Protein AF-A0A959QED7-F1 (afdb_monomer_lite)

pLDDT: mean 85.02, std 14.58, range [54.19, 98.0]

Foldseek 3Di:
DPPVVVDPDPPDPDDDDADDKDKDKDKDKDDPDPFKIKMKMWMWIDGPNDIKIKIKIKMWGDPPPFKIKIWMFMDTPNDRQWIKIKMWGPPDQKIKIKMKTRVVCVVVVVPDDDIDIDIDMDGHD

Sequence (125 aa):
DTLEQIFHFDSTSVSYQTDLPAKIYLSGTFELTDSWRIGGLLFNEWYRGKRFPAAAVNVQTDLGSWLTVGANYAVYRNTYSNLGLTAILHLGPVQLYALTDNIVAAFHPNESRYFTFRTGLNLRF

Radius of gyration: 22.16 Å; chains: 1; bounding box: 37×50×61 Å

Secondary structure (DSSP, 8-state):
--STTTS-----------PPPEEEEEEEEEEEETTEEEEEEEEEEEETTEEEEEEEEEEEEEETTTEEEEEEEEEETTEEEEEEEEEEEEETTEEEEEEEE-HHHHH-TTS----EEEEEEEE--

Structure (mmCIF, N/CA/C/O backbone):
data_AF-A0A959QED7-F1
#
_entry.id   AF-A0A959QED7-F1
#
loop_
_atom_site.group_PDB
_atom_site.id
_atom_site.type_symbol
_atom_site.label_atom_id
_atom_site.label_alt_id
_atom_site.label_comp_id
_atom_site.label_asym_id
_atom_site.label_entity_id
_atom_site.label_seq_id
_atom_site.pdbx_PDB_ins_code
_atom_site.Cartn_x
_atom_site.Cartn_y
_atom_site.Cartn_z
_atom_site.occupancy
_atom_site.B_iso_or_equiv
_atom_site.auth_seq_id
_atom_site.auth_comp_id
_atom_site.auth_asym_id
_atom_site.auth_atom_id
_atom_site.pdbx_PDB_model_num
ATOM 1 N N . ASP A 1 1 ? -0.685 -39.359 -39.093 1.00 54.62 1 ASP A N 1
ATOM 2 C CA . ASP A 1 1 ? 0.675 -39.490 -39.656 1.00 54.62 1 ASP A CA 1
ATOM 3 C C . ASP A 1 1 ? 0.987 -38.663 -40.904 1.00 54.62 1 ASP A C 1
ATOM 5 O O . ASP A 1 1 ? 2.147 -38.592 -41.267 1.00 54.62 1 ASP A O 1
ATOM 9 N N . THR A 1 2 ? 0.039 -37.972 -41.552 1.00 59.28 2 THR A N 1
ATOM 10 C CA . THR A 1 2 ? 0.319 -37.249 -42.818 1.00 59.28 2 THR A CA 1
ATOM 11 C C . THR A 1 2 ? 0.574 -35.741 -42.685 1.00 59.28 2 THR A C 1
ATOM 13 O O . THR A 1 2 ? 1.001 -35.121 -43.650 1.00 59.28 2 THR A O 1
ATOM 16 N N . LEU A 1 3 ? 0.337 -35.133 -41.515 1.00 57.22 3 LEU A N 1
ATOM 17 C CA . LEU A 1 3 ? 0.526 -33.686 -41.296 1.00 57.22 3 LEU A CA 1
ATOM 18 C C . LEU A 1 3 ? 1.932 -33.312 -40.795 1.00 57.22 3 LEU A C 1
ATOM 20 O O . LEU A 1 3 ? 2.378 -32.192 -41.019 1.00 57.22 3 LEU A O 1
ATOM 24 N N . GLU A 1 4 ? 2.639 -34.241 -40.151 1.00 58.75 4 GLU A N 1
ATOM 25 C CA . GLU A 1 4 ? 3.969 -34.005 -39.570 1.00 58.75 4 GLU A CA 1
ATOM 26 C C . GLU A 1 4 ? 5.078 -33.972 -40.635 1.00 58.75 4 GLU A C 1
ATOM 28 O O . GLU A 1 4 ? 6.029 -33.216 -40.515 1.00 58.75 4 GLU A O 1
ATOM 33 N N . GLN A 1 5 ? 4.918 -34.709 -41.740 1.00 59.12 5 GLN A N 1
ATOM 34 C CA . GLN A 1 5 ? 5.888 -34.753 -42.845 1.00 59.12 5 GLN A CA 1
ATOM 35 C C . GLN A 1 5 ? 5.893 -33.509 -43.746 1.00 59.12 5 GLN A C 1
ATOM 37 O O . GLN A 1 5 ? 6.852 -33.303 -44.484 1.00 59.12 5 GLN A O 1
ATOM 42 N N . ILE A 1 6 ? 4.833 -32.694 -43.723 1.00 67.81 6 ILE A N 1
ATOM 43 C CA . ILE A 1 6 ? 4.719 -31.490 -44.567 1.00 67.81 6 ILE A CA 1
ATOM 44 C C . ILE A 1 6 ? 5.451 -30.305 -43.913 1.00 67.81 6 ILE A C 1
ATOM 46 O O . ILE A 1 6 ? 5.926 -29.401 -44.599 1.00 67.81 6 ILE A O 1
ATOM 50 N N . PHE A 1 7 ? 5.583 -30.323 -42.584 1.00 64.62 7 PHE A N 1
ATOM 51 C CA . PHE A 1 7 ? 6.281 -29.307 -41.808 1.00 64.62 7 PHE A CA 1
ATOM 52 C C . PHE A 1 7 ? 7.607 -29.875 -41.295 1.00 64.62 7 PHE A C 1
ATOM 54 O O . PHE A 1 7 ? 7.646 -30.637 -40.336 1.00 64.62 7 PHE A O 1
ATOM 61 N N . HIS A 1 8 ? 8.714 -29.483 -41.926 1.00 61.53 8 HIS A N 1
ATOM 62 C CA . HIS A 1 8 ? 10.065 -29.773 -41.445 1.00 61.53 8 HIS A CA 1
ATOM 63 C C . HIS A 1 8 ? 10.329 -28.967 -40.160 1.00 61.53 8 HIS A C 1
ATOM 65 O O . HIS A 1 8 ? 10.877 -27.867 -40.201 1.00 61.53 8 HIS A O 1
ATOM 71 N N . PHE A 1 9 ? 9.860 -29.467 -39.015 1.00 63.47 9 PHE A N 1
ATOM 72 C CA . PHE A 1 9 ? 10.085 -28.835 -37.719 1.00 63.47 9 PHE A CA 1
ATOM 73 C C . PHE A 1 9 ? 11.542 -29.033 -37.283 1.00 63.47 9 PHE A C 1
ATOM 75 O O . PHE A 1 9 ? 11.902 -30.068 -36.723 1.00 63.47 9 PHE A O 1
ATOM 82 N N . ASP A 1 10 ? 12.379 -28.020 -37.495 1.00 64.94 10 ASP A N 1
ATOM 83 C CA . ASP A 1 10 ? 13.710 -27.955 -36.892 1.00 64.94 10 ASP A CA 1
ATOM 84 C C . ASP A 1 10 ? 13.582 -27.648 -35.390 1.00 64.94 10 ASP A C 1
ATOM 86 O O . ASP A 1 10 ? 13.459 -26.499 -34.955 1.00 64.94 10 ASP A O 1
ATOM 90 N N . SER A 1 11 ? 13.595 -28.701 -34.569 1.00 60.69 11 SER A N 1
ATOM 91 C CA . SER A 1 11 ? 13.624 -28.585 -33.109 1.00 60.69 11 SER A CA 1
ATOM 92 C C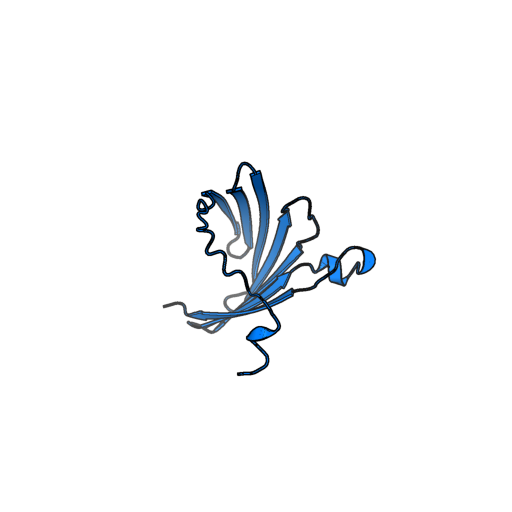 . SER A 1 11 ? 15.004 -28.109 -32.651 1.00 60.69 11 SER A C 1
ATOM 94 O O . SER A 1 11 ? 15.929 -28.895 -32.446 1.00 60.69 11 SER A O 1
ATOM 96 N N . THR A 1 12 ? 15.160 -26.795 -32.494 1.00 65.44 12 THR A N 1
ATOM 97 C CA . THR A 1 12 ? 16.376 -26.216 -31.914 1.00 65.44 12 THR A CA 1
ATOM 98 C C . THR A 1 12 ? 16.191 -26.072 -30.404 1.00 65.44 12 THR A C 1
ATOM 100 O O . THR A 1 12 ? 15.547 -25.137 -29.930 1.00 65.44 12 THR A O 1
ATOM 103 N N . SER A 1 13 ? 16.769 -26.988 -29.624 1.00 63.44 13 SER A N 1
ATOM 104 C CA . SER A 1 13 ? 16.801 -26.899 -28.158 1.00 63.44 13 SER A CA 1
ATOM 105 C C . SER A 1 13 ? 17.871 -25.896 -27.706 1.00 63.44 13 SER A C 1
ATOM 107 O O . SER A 1 13 ? 18.951 -26.278 -27.251 1.00 63.44 13 SER A O 1
ATOM 109 N N . VAL A 1 14 ? 17.597 -24.597 -27.853 1.00 69.69 14 VAL A N 1
ATOM 110 C CA . VAL A 1 14 ? 18.482 -23.545 -27.332 1.00 69.69 14 VAL A CA 1
ATOM 111 C C . VAL A 1 14 ? 18.344 -23.495 -25.809 1.00 69.69 14 VAL A C 1
ATOM 113 O O . VAL A 1 14 ? 17.291 -23.140 -25.283 1.00 69.69 14 VAL A O 1
ATOM 116 N N . SER A 1 15 ? 19.412 -23.847 -25.091 1.00 74.56 15 SER A N 1
ATOM 117 C CA . SER A 1 15 ? 19.483 -23.660 -23.639 1.00 74.56 15 SER A CA 1
ATOM 118 C C . SER A 1 15 ? 19.409 -22.167 -23.305 1.00 74.56 15 SER A C 1
ATOM 120 O O . SER A 1 15 ? 20.151 -21.364 -23.873 1.00 74.56 15 SER A O 1
ATOM 122 N N . TYR A 1 16 ? 18.507 -21.785 -22.400 1.00 75.19 16 TYR A N 1
ATOM 123 C CA . TYR A 1 16 ? 18.333 -20.407 -21.953 1.00 75.19 16 TYR A CA 1
ATOM 124 C C . TYR A 1 16 ? 18.646 -20.281 -20.467 1.00 75.19 16 TYR A C 1
ATOM 126 O O . TYR A 1 16 ? 18.080 -20.993 -19.641 1.00 75.19 16 TYR A O 1
ATOM 134 N N . GLN A 1 17 ? 19.502 -19.323 -20.124 1.00 76.00 17 GLN A N 1
ATOM 135 C CA . GLN A 1 17 ? 19.831 -18.970 -18.748 1.00 76.00 17 GLN A CA 1
ATOM 136 C C . GLN A 1 17 ? 19.505 -17.488 -18.530 1.00 76.00 17 GLN A C 1
ATOM 138 O O . GLN A 1 17 ? 19.810 -16.645 -19.374 1.00 76.00 17 GLN A O 1
ATOM 143 N N . THR A 1 18 ? 18.864 -17.158 -17.407 1.00 80.81 18 THR A N 1
ATOM 144 C CA . THR A 1 18 ? 18.584 -15.770 -17.014 1.00 80.81 18 THR A CA 1
ATOM 145 C C . THR A 1 18 ? 18.990 -15.541 -15.572 1.00 80.81 18 THR A C 1
ATOM 147 O O . THR A 1 18 ? 18.681 -16.349 -14.701 1.00 80.81 18 THR A O 1
ATOM 150 N N . ASP A 1 19 ? 19.607 -14.394 -15.314 1.00 85.12 19 ASP A N 1
ATOM 151 C CA . ASP A 1 19 ? 19.865 -13.950 -13.949 1.00 85.12 19 ASP A CA 1
ATOM 152 C C . ASP A 1 19 ? 18.559 -13.548 -13.262 1.00 85.12 19 ASP A C 1
ATOM 154 O O . ASP A 1 19 ? 17.624 -13.046 -13.904 1.00 85.12 19 ASP A O 1
ATOM 158 N N . LEU A 1 20 ? 18.505 -13.754 -11.948 1.00 90.62 20 LEU A N 1
ATOM 159 C CA . LEU A 1 20 ? 17.394 -13.309 -11.120 1.00 90.62 20 LEU A CA 1
ATOM 160 C C . LEU A 1 20 ? 17.503 -11.789 -10.876 1.00 90.62 20 LEU A C 1
ATOM 162 O O . LEU A 1 20 ? 18.581 -11.313 -10.514 1.00 90.62 20 LEU A O 1
ATOM 166 N N . PRO A 1 21 ? 16.418 -11.007 -11.041 1.00 92.75 21 PRO A N 1
ATOM 167 C CA . PRO A 1 21 ? 16.421 -9.585 -10.706 1.00 92.75 21 PRO A CA 1
ATOM 168 C C . PRO A 1 21 ? 16.754 -9.336 -9.230 1.00 92.75 21 PRO A C 1
ATOM 170 O O . PRO A 1 21 ? 16.133 -9.930 -8.347 1.00 92.75 21 PRO A O 1
ATOM 173 N N . ALA A 1 22 ? 17.650 -8.388 -8.953 1.00 94.38 22 ALA A N 1
ATOM 174 C CA . ALA A 1 22 ? 17.871 -7.890 -7.597 1.00 94.38 22 ALA A CA 1
ATOM 175 C C . ALA A 1 22 ? 16.847 -6.791 -7.274 1.00 94.38 22 ALA A C 1
ATOM 177 O O . ALA A 1 22 ? 16.663 -5.869 -8.071 1.00 94.38 22 ALA A O 1
ATOM 178 N N . LYS A 1 23 ? 16.190 -6.867 -6.111 1.00 95.75 23 LYS A N 1
ATOM 179 C CA . LYS A 1 23 ? 15.149 -5.917 -5.682 1.00 95.75 23 LYS A CA 1
ATOM 180 C C . LYS A 1 23 ? 15.469 -5.361 -4.300 1.00 95.75 23 LYS A C 1
ATOM 182 O O . LYS A 1 23 ? 15.772 -6.131 -3.394 1.00 95.75 23 LYS A O 1
ATOM 187 N N . ILE A 1 24 ? 15.363 -4.046 -4.135 1.00 96.88 24 ILE A N 1
ATOM 188 C CA . ILE A 1 24 ? 15.525 -3.357 -2.849 1.00 96.88 24 ILE A CA 1
ATOM 189 C C . ILE A 1 24 ? 14.252 -2.564 -2.551 1.00 96.88 24 ILE A C 1
ATOM 191 O O . ILE A 1 24 ? 13.724 -1.882 -3.431 1.00 96.88 24 ILE A O 1
ATOM 195 N N . TYR A 1 25 ? 13.788 -2.652 -1.304 1.00 96.94 25 TYR A N 1
ATOM 196 C CA . TYR A 1 25 ? 12.627 -1.937 -0.781 1.00 96.94 25 TYR A CA 1
ATOM 197 C C . TYR A 1 25 ? 13.049 -1.132 0.448 1.00 96.94 25 TYR A C 1
ATOM 199 O O . TYR A 1 25 ? 13.712 -1.663 1.338 1.00 96.94 25 TYR A O 1
ATOM 207 N N . LEU A 1 26 ? 12.646 0.132 0.505 1.00 98.00 26 LEU A N 1
ATOM 208 C CA . LEU A 1 26 ? 12.786 0.996 1.671 1.00 98.00 26 LEU A CA 1
ATOM 209 C C . LEU A 1 26 ? 11.427 1.627 1.955 1.00 98.00 26 LEU A C 1
ATOM 211 O O . LEU A 1 26 ? 10.926 2.391 1.137 1.00 98.00 26 LEU A O 1
ATOM 215 N N . SER A 1 27 ? 10.827 1.321 3.100 1.00 97.38 27 SER A N 1
ATOM 216 C CA . SER A 1 27 ? 9.505 1.829 3.470 1.00 97.38 27 SER A CA 1
ATOM 217 C C . SER A 1 27 ? 9.472 2.363 4.891 1.00 97.38 27 SER A C 1
ATOM 219 O O . SER A 1 27 ? 10.197 1.876 5.755 1.00 97.38 27 SER A O 1
ATOM 221 N N . GLY A 1 28 ? 8.576 3.312 5.138 1.00 97.94 28 GLY A N 1
ATOM 222 C CA . GLY A 1 28 ? 8.276 3.829 6.468 1.00 97.94 28 GLY A CA 1
ATOM 223 C C . GLY A 1 28 ? 6.785 4.108 6.602 1.00 97.94 28 GLY A C 1
ATOM 224 O O . GLY A 1 28 ? 6.134 4.468 5.624 1.00 97.94 28 GLY A O 1
ATOM 225 N N . THR A 1 29 ? 6.252 3.929 7.807 1.00 97.69 29 THR A N 1
ATOM 226 C CA . THR A 1 29 ? 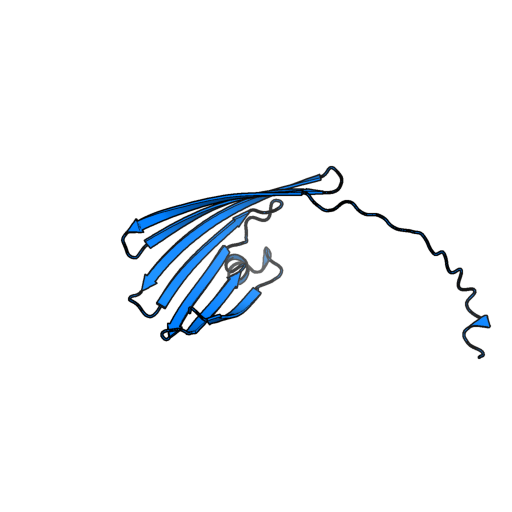4.876 4.298 8.160 1.00 97.69 29 THR A CA 1
ATOM 227 C C . THR A 1 29 ? 4.921 5.178 9.397 1.00 97.69 29 THR A C 1
ATOM 229 O O . THR A 1 29 ? 5.675 4.895 10.325 1.00 97.69 29 THR A O 1
ATOM 232 N N . PHE A 1 30 ? 4.140 6.248 9.385 1.00 97.69 30 PHE A N 1
ATOM 233 C CA . PHE A 1 30 ? 3.986 7.189 10.477 1.00 97.69 30 PHE A CA 1
ATOM 234 C C . PHE A 1 30 ? 2.517 7.219 10.907 1.00 97.69 30 PHE A C 1
ATOM 236 O O . PHE A 1 30 ? 1.617 7.380 10.076 1.00 97.69 30 PHE A O 1
ATOM 243 N N . GLU A 1 31 ? 2.282 7.038 12.201 1.00 97.50 31 GLU A N 1
ATOM 244 C CA . GLU A 1 31 ? 0.963 7.131 12.825 1.00 97.50 31 GLU A CA 1
ATOM 245 C C . GLU A 1 31 ? 0.736 8.595 13.209 1.00 97.50 31 GLU A C 1
ATOM 247 O O . GLU A 1 31 ? 1.382 9.116 14.115 1.00 97.50 31 GLU A O 1
ATOM 252 N N . LEU A 1 32 ? -0.122 9.298 12.463 1.00 94.88 32 LEU A N 1
ATOM 253 C CA . LEU A 1 32 ? -0.414 10.711 12.730 1.00 94.88 32 LEU A CA 1
ATOM 254 C C . LEU A 1 32 ? -1.311 10.845 13.957 1.00 94.88 32 LEU A C 1
ATOM 256 O O . LEU A 1 32 ? -1.164 11.783 14.737 1.00 94.88 32 LEU A O 1
ATOM 260 N N . THR A 1 33 ? -2.262 9.925 14.083 1.00 95.31 33 THR A N 1
ATOM 261 C CA . THR A 1 33 ? -3.178 9.785 15.212 1.00 95.31 33 THR A CA 1
ATOM 262 C C . THR A 1 33 ? -3.516 8.307 15.385 1.00 95.31 33 THR A C 1
ATOM 264 O O . THR A 1 33 ? -3.219 7.501 14.501 1.00 95.31 33 THR A O 1
ATOM 267 N N . ASP A 1 34 ? -4.238 7.967 16.453 1.00 93.31 34 ASP A N 1
ATOM 268 C CA . ASP A 1 34 ? -4.732 6.605 16.715 1.00 93.31 34 ASP A CA 1
ATOM 269 C C . ASP A 1 34 ? -5.594 6.022 15.579 1.00 93.31 34 ASP A C 1
ATOM 271 O O . ASP A 1 34 ? -5.857 4.824 15.548 1.00 93.31 34 ASP A O 1
ATOM 275 N N . SER A 1 35 ? -6.070 6.860 14.651 1.00 95.62 35 SER A N 1
ATOM 276 C CA . SER A 1 35 ? -6.913 6.443 13.528 1.00 95.62 35 SER A CA 1
ATOM 277 C C . SER A 1 35 ? -6.366 6.849 12.166 1.00 95.62 35 SER A C 1
ATOM 279 O O . SER A 1 35 ? -7.043 6.587 11.181 1.00 95.62 35 SER A O 1
ATOM 281 N N . TRP A 1 36 ? -5.210 7.514 12.063 1.00 97.31 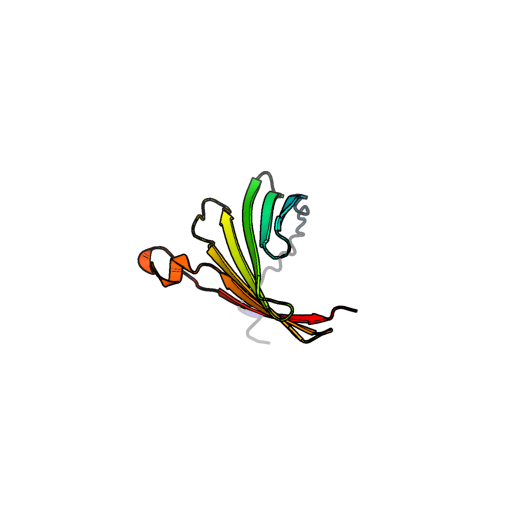36 TRP A N 1
ATOM 282 C CA . TRP A 1 36 ? -4.645 7.957 10.781 1.00 97.31 36 TRP A CA 1
ATOM 283 C C . TRP A 1 36 ? -3.200 7.509 10.625 1.00 97.31 36 TRP A C 1
ATOM 285 O O . TRP A 1 36 ? -2.339 7.810 11.450 1.00 97.31 36 TRP A O 1
ATOM 295 N N . ARG A 1 37 ? -2.917 6.853 9.500 1.00 98.00 37 ARG A N 1
ATOM 296 C CA . ARG A 1 37 ? -1.590 6.337 9.155 1.00 98.00 37 ARG A CA 1
ATOM 297 C C . ARG A 1 37 ? -1.191 6.829 7.775 1.00 98.00 37 ARG A C 1
ATOM 299 O O . ARG A 1 37 ? -1.978 6.738 6.835 1.00 98.00 37 ARG A O 1
ATOM 306 N N . ILE A 1 38 ? 0.034 7.323 7.643 1.00 97.56 38 ILE A N 1
ATOM 307 C CA . ILE A 1 38 ? 0.635 7.680 6.354 1.00 97.56 38 ILE A CA 1
ATOM 308 C C . ILE A 1 38 ? 1.883 6.834 6.157 1.00 97.56 38 ILE A C 1
ATOM 310 O O . ILE A 1 38 ? 2.672 6.658 7.079 1.00 97.56 38 ILE A O 1
ATOM 314 N N . GLY A 1 39 ? 2.082 6.314 4.953 1.00 97.56 39 GLY A N 1
ATOM 315 C CA . GLY A 1 39 ? 3.252 5.516 4.620 1.00 97.56 39 GLY A CA 1
ATOM 316 C C . GLY A 1 39 ? 3.900 5.937 3.313 1.00 97.56 39 GLY A C 1
ATOM 317 O O . GLY A 1 39 ? 3.257 6.488 2.420 1.00 97.56 39 GLY A O 1
ATOM 318 N N . GLY A 1 40 ? 5.187 5.634 3.203 1.00 97.19 40 GLY A N 1
ATOM 319 C CA . GLY A 1 40 ? 5.992 5.820 2.005 1.00 97.19 40 GLY A CA 1
ATOM 320 C C . GLY A 1 40 ? 6.780 4.558 1.676 1.00 97.19 40 GLY A C 1
ATOM 321 O O . GLY A 1 40 ? 7.181 3.810 2.570 1.00 97.19 40 GLY A O 1
ATOM 322 N N . LEU A 1 41 ? 7.012 4.331 0.387 1.00 96.50 41 LEU A N 1
ATOM 323 C CA . LEU A 1 41 ? 7.814 3.238 -0.146 1.00 96.50 41 LEU A CA 1
ATOM 324 C C . LEU A 1 41 ? 8.695 3.760 -1.281 1.00 96.50 41 LEU A C 1
ATOM 326 O O . LEU A 1 41 ? 8.210 4.392 -2.215 1.00 96.50 41 LEU A O 1
ATOM 330 N N . LEU A 1 42 ? 9.974 3.420 -1.229 1.00 96.12 42 LEU A N 1
ATOM 331 C CA . LEU A 1 42 ? 10.914 3.490 -2.333 1.00 96.12 42 LEU A CA 1
ATOM 332 C C . LEU A 1 42 ? 11.282 2.064 -2.733 1.00 96.12 42 LEU A C 1
ATOM 334 O O . LEU A 1 42 ? 11.581 1.216 -1.892 1.00 96.12 42 LEU A O 1
ATOM 338 N N . PHE A 1 43 ? 11.262 1.804 -4.028 1.00 94.62 43 PHE A N 1
ATOM 339 C CA . PHE A 1 43 ? 11.578 0.510 -4.607 1.00 94.62 43 PHE A CA 1
ATOM 340 C C . PHE A 1 43 ? 12.581 0.699 -5.730 1.00 94.62 43 PHE A C 1
ATOM 342 O O . PHE A 1 43 ? 12.484 1.651 -6.505 1.00 94.62 43 PHE A O 1
ATOM 349 N N . ASN A 1 44 ? 13.524 -0.227 -5.856 1.00 94.06 44 ASN A N 1
ATOM 350 C CA . ASN A 1 44 ? 14.353 -0.297 -7.044 1.00 94.06 44 ASN A CA 1
ATOM 351 C C . ASN A 1 44 ? 14.666 -1.744 -7.421 1.00 94.06 44 ASN A C 1
ATOM 353 O O . ASN A 1 44 ? 15.118 -2.536 -6.592 1.00 94.06 44 ASN A O 1
ATOM 357 N N . GLU A 1 45 ? 14.463 -2.064 -8.695 1.00 94.38 45 GLU A N 1
ATOM 358 C CA . GLU A 1 45 ? 14.827 -3.350 -9.284 1.00 94.38 45 GLU A CA 1
ATOM 359 C C . GLU A 1 45 ? 15.950 -3.177 -10.308 1.00 94.38 45 GLU A C 1
ATOM 361 O O . GLU A 1 45 ? 15.912 -2.278 -11.152 1.00 94.38 45 GLU A O 1
ATOM 366 N N . TRP A 1 46 ? 16.944 -4.059 -10.242 1.00 93.62 46 TRP A N 1
ATOM 367 C CA . TRP A 1 46 ? 18.004 -4.192 -11.233 1.00 93.62 46 TRP A CA 1
ATOM 368 C C . TRP A 1 46 ? 17.816 -5.490 -12.002 1.00 93.62 46 TRP A C 1
ATOM 370 O O . TRP A 1 46 ? 17.854 -6.579 -11.427 1.00 93.62 46 TRP A O 1
ATOM 380 N N . TYR A 1 47 ? 17.646 -5.372 -13.316 1.00 91.25 47 TYR A N 1
ATOM 381 C CA . TYR A 1 47 ? 17.483 -6.523 -14.192 1.00 91.25 47 TYR A CA 1
ATOM 382 C C . TYR A 1 47 ? 18.107 -6.257 -15.560 1.00 91.25 47 TYR A C 1
ATOM 384 O O . TYR A 1 47 ? 17.770 -5.274 -16.222 1.00 91.25 47 TYR A O 1
ATOM 392 N N . ARG A 1 48 ? 19.030 -7.132 -15.985 1.00 87.44 48 ARG A N 1
ATOM 393 C CA . ARG A 1 48 ? 19.719 -7.077 -17.294 1.00 87.44 48 ARG A CA 1
ATOM 394 C C . ARG A 1 48 ? 20.313 -5.703 -17.626 1.00 87.44 48 ARG A C 1
ATOM 396 O O . ARG A 1 48 ? 20.065 -5.146 -18.693 1.00 87.44 48 ARG A O 1
ATOM 403 N N . GLY A 1 49 ? 21.038 -5.117 -16.673 1.00 85.44 49 GLY A N 1
ATOM 404 C CA . GLY A 1 49 ? 21.660 -3.794 -16.825 1.00 85.44 49 GLY A CA 1
ATOM 405 C C . GLY A 1 49 ? 20.683 -2.610 -16.804 1.00 85.44 49 GLY A C 1
ATOM 406 O O . GLY A 1 49 ? 21.120 -1.466 -16.895 1.00 85.44 49 GLY A O 1
ATOM 407 N N . LYS A 1 50 ? 19.374 -2.849 -16.648 1.00 89.50 50 LYS A N 1
ATOM 408 C CA . LYS A 1 50 ? 18.353 -1.803 -16.510 1.00 89.50 50 LYS A CA 1
ATOM 409 C C . LYS A 1 50 ? 17.951 -1.630 -15.048 1.00 89.50 50 LYS A C 1
ATOM 411 O O . LYS A 1 50 ? 17.953 -2.589 -14.275 1.00 89.50 50 LYS A O 1
ATOM 416 N N . ARG A 1 51 ? 17.610 -0.392 -14.685 1.00 90.38 51 ARG A N 1
ATOM 417 C CA . ARG A 1 51 ? 17.091 -0.018 -13.364 1.00 90.38 51 ARG A CA 1
ATOM 418 C C . ARG A 1 51 ? 15.622 0.360 -13.477 1.00 90.38 51 ARG A C 1
ATOM 420 O O . ARG A 1 51 ? 15.246 1.073 -14.407 1.00 90.38 51 ARG A O 1
ATOM 427 N N . PHE A 1 52 ? 14.821 -0.084 -12.519 1.00 91.12 52 PHE A N 1
ATOM 428 C CA . PHE A 1 52 ? 13.386 0.173 -12.460 1.00 91.12 52 PHE A CA 1
ATOM 429 C C . PHE A 1 52 ? 13.011 0.741 -11.086 1.00 91.12 52 PHE A C 1
ATOM 431 O O . PHE A 1 52 ? 12.548 -0.012 -10.225 1.00 91.12 52 PHE A O 1
ATOM 438 N N . PRO A 1 53 ? 13.228 2.050 -10.862 1.00 92.19 53 PRO A N 1
ATOM 439 C CA . PRO A 1 53 ? 12.823 2.700 -9.626 1.00 92.19 53 PRO A CA 1
ATOM 440 C C . PRO A 1 53 ? 11.302 2.883 -9.571 1.00 92.19 53 PRO A C 1
ATOM 442 O O . PRO A 1 53 ? 10.648 3.115 -10.594 1.00 92.19 53 PRO A O 1
ATOM 445 N N . ALA A 1 54 ? 10.751 2.817 -8.364 1.00 91.56 54 ALA A N 1
ATOM 446 C CA . ALA A 1 54 ? 9.390 3.224 -8.054 1.00 91.56 54 ALA A CA 1
ATOM 447 C C . ALA A 1 54 ? 9.350 3.970 -6.722 1.00 91.56 54 ALA A C 1
ATOM 449 O O . ALA A 1 54 ? 10.168 3.730 -5.831 1.00 91.56 54 ALA A O 1
ATOM 450 N N . ALA A 1 55 ? 8.353 4.831 -6.579 1.00 93.00 55 ALA A N 1
ATOM 451 C CA . ALA A 1 55 ? 8.009 5.445 -5.310 1.00 93.00 55 ALA A CA 1
ATOM 452 C C . ALA A 1 55 ? 6.500 5.346 -5.104 1.00 93.00 55 ALA A C 1
ATOM 454 O O . ALA A 1 55 ? 5.738 5.462 -6.063 1.00 93.00 55 ALA A O 1
ATOM 455 N N . ALA A 1 56 ? 6.065 5.140 -3.870 1.00 93.25 56 ALA A N 1
ATOM 456 C CA . ALA A 1 56 ? 4.658 5.143 -3.516 1.00 93.25 56 ALA A CA 1
ATOM 457 C C . ALA A 1 56 ? 4.435 5.829 -2.174 1.00 93.25 56 ALA A C 1
ATOM 459 O O . ALA A 1 56 ? 5.284 5.780 -1.284 1.00 93.25 56 ALA A O 1
ATOM 460 N N . VAL A 1 57 ? 3.268 6.440 -2.032 1.00 95.25 57 VAL A N 1
ATOM 461 C CA . VAL A 1 57 ? 2.756 6.987 -0.779 1.00 95.25 57 VAL A CA 1
ATOM 462 C C . VAL A 1 57 ? 1.352 6.454 -0.545 1.00 95.25 57 VAL A C 1
ATOM 464 O O . VAL A 1 57 ? 0.619 6.162 -1.492 1.00 95.25 57 VAL A O 1
ATOM 467 N N . ASN A 1 58 ? 0.973 6.294 0.714 1.00 95.69 58 ASN A N 1
ATOM 468 C CA . ASN A 1 58 ? -0.373 5.883 1.081 1.00 95.69 58 ASN A CA 1
ATOM 469 C C . ASN A 1 58 ? -0.840 6.606 2.337 1.00 95.69 58 ASN A C 1
ATOM 471 O O . ASN A 1 58 ? -0.030 6.996 3.176 1.00 95.69 58 ASN A O 1
ATOM 475 N N . VAL A 1 59 ? -2.152 6.761 2.448 1.00 97.19 59 VAL A N 1
ATOM 476 C CA . VAL A 1 59 ? -2.832 7.250 3.642 1.00 97.19 59 VAL A CA 1
ATOM 477 C C . VAL A 1 59 ? -3.994 6.320 3.947 1.00 97.19 59 VAL A C 1
ATOM 479 O O . VAL A 1 59 ? -4.710 5.893 3.041 1.00 97.19 59 VAL A O 1
ATOM 482 N N . GLN A 1 60 ? -4.165 5.979 5.215 1.00 97.62 60 GLN A N 1
ATOM 483 C CA . GLN A 1 60 ? -5.226 5.109 5.702 1.00 97.62 60 GLN A CA 1
ATOM 484 C C . GLN A 1 60 ? -5.847 5.721 6.948 1.00 97.62 60 GLN A C 1
ATOM 486 O O . GLN A 1 60 ? -5.153 6.358 7.744 1.00 97.62 60 GLN A O 1
ATOM 491 N N . THR A 1 61 ? -7.143 5.492 7.121 1.00 98.00 61 THR A N 1
ATOM 492 C CA . THR A 1 61 ? -7.850 5.837 8.341 1.00 98.00 61 THR A CA 1
ATOM 493 C C . THR A 1 61 ? -8.782 4.729 8.801 1.00 98.00 61 THR A C 1
ATOM 495 O O . THR A 1 61 ? -9.436 4.068 7.989 1.00 98.00 61 THR A O 1
ATOM 498 N N . ASP A 1 62 ? -8.822 4.533 10.113 1.00 97.62 62 ASP A N 1
ATOM 499 C CA . ASP A 1 62 ? -9.680 3.568 10.782 1.00 97.62 62 ASP A CA 1
ATOM 500 C C . ASP A 1 62 ? -10.993 4.256 11.192 1.00 97.62 62 ASP A C 1
ATOM 502 O O . ASP A 1 62 ? -11.027 5.192 11.992 1.00 97.62 62 ASP A O 1
ATOM 506 N N . LEU A 1 63 ? -12.099 3.804 10.604 1.00 96.69 63 LEU A N 1
ATOM 507 C CA . LEU A 1 63 ? -13.459 4.261 10.869 1.00 96.69 63 LEU A CA 1
ATOM 508 C C . LEU A 1 63 ? -14.086 3.358 11.938 1.00 96.69 63 LEU A C 1
ATOM 510 O O . LEU A 1 63 ? -14.881 2.458 11.656 1.00 96.69 63 LEU A O 1
ATOM 514 N N . GLY A 1 64 ? -13.690 3.599 13.188 1.00 94.81 64 GLY A N 1
ATOM 515 C CA . GLY A 1 64 ? -14.000 2.715 14.311 1.00 94.81 64 GLY A CA 1
ATOM 516 C C . GLY A 1 64 ? -13.232 1.392 14.226 1.00 94.81 64 GLY A C 1
ATOM 517 O O . GLY A 1 64 ? -12.230 1.281 13.529 1.00 94.81 64 GLY A O 1
ATOM 518 N N . SER A 1 65 ? -13.702 0.364 14.935 1.00 93.62 65 SER A N 1
ATOM 519 C CA . SER A 1 65 ? -13.033 -0.947 14.980 1.00 93.62 65 SER A CA 1
ATOM 520 C C . SER A 1 65 ? -13.385 -1.884 13.819 1.00 93.62 65 SER A C 1
ATOM 522 O O . SER A 1 65 ? -12.813 -2.967 13.717 1.00 93.62 65 SER A O 1
ATOM 524 N N . TRP A 1 66 ? -14.343 -1.506 12.967 1.00 96.00 66 TRP A N 1
ATOM 525 C CA . TRP A 1 66 ? -14.935 -2.394 11.963 1.00 96.00 66 TRP A CA 1
ATOM 526 C C . TRP A 1 66 ? -14.486 -2.088 10.531 1.00 96.00 66 TRP A C 1
ATOM 528 O O . TRP A 1 66 ? -14.607 -2.961 9.678 1.00 96.00 66 TRP A O 1
ATOM 538 N N . LEU A 1 67 ? -13.939 -0.906 10.230 1.00 97.56 67 LEU A N 1
ATOM 539 C CA . LEU A 1 67 ? -13.590 -0.519 8.860 1.00 97.56 67 LEU A CA 1
ATOM 540 C C . LEU A 1 67 ? -12.311 0.312 8.808 1.00 97.56 67 LEU A C 1
ATOM 542 O O . LEU A 1 67 ? -12.191 1.300 9.514 1.00 97.56 67 LEU A O 1
ATOM 546 N N . THR A 1 68 ? -11.409 -0.032 7.896 1.00 97.62 68 THR A N 1
ATOM 547 C CA . THR A 1 68 ? -10.296 0.829 7.476 1.00 97.62 68 THR A CA 1
ATOM 548 C C . THR A 1 68 ? -10.517 1.222 6.029 1.00 97.62 68 THR A C 1
ATOM 550 O O . THR A 1 68 ? -10.845 0.373 5.199 1.00 97.62 68 THR A O 1
ATOM 553 N N . VAL A 1 69 ? -10.299 2.488 5.702 1.00 97.69 69 VAL A N 1
ATOM 554 C CA . VAL A 1 69 ? -10.273 2.968 4.317 1.00 97.69 69 VAL A CA 1
ATOM 555 C C . VAL A 1 69 ? -8.955 3.667 4.039 1.00 97.69 69 VAL A C 1
ATOM 557 O O . VAL A 1 69 ? -8.308 4.180 4.947 1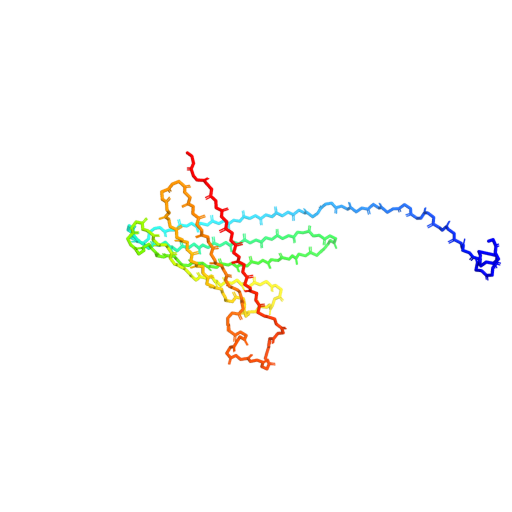.00 97.69 69 VAL A O 1
ATOM 560 N N . GLY A 1 70 ? -8.529 3.697 2.785 1.00 96.38 70 GLY A N 1
ATOM 561 C CA . GLY A 1 70 ? -7.287 4.356 2.421 1.00 96.38 70 GLY A CA 1
ATOM 562 C C . GLY A 1 70 ? -7.174 4.664 0.945 1.00 96.38 70 GLY A C 1
ATOM 563 O O . GLY A 1 70 ? -7.941 4.167 0.121 1.00 96.38 70 GLY A O 1
ATOM 564 N N . ALA A 1 71 ? -6.182 5.483 0.633 1.00 94.44 71 ALA A N 1
ATOM 565 C CA . ALA A 1 71 ? -5.784 5.824 -0.717 1.00 94.44 71 ALA A CA 1
ATOM 566 C C . ALA A 1 71 ? -4.282 5.593 -0.885 1.00 94.44 71 ALA A C 1
ATOM 568 O O . ALA A 1 71 ? -3.493 5.798 0.043 1.00 94.44 71 ALA A O 1
ATOM 569 N N . ASN A 1 72 ? -3.881 5.193 -2.084 1.00 92.50 72 ASN A N 1
ATOM 570 C CA . ASN A 1 72 ? -2.488 4.985 -2.451 1.00 92.50 72 ASN A CA 1
ATOM 571 C C . ASN A 1 72 ? -2.178 5.681 -3.769 1.00 92.50 72 ASN A C 1
ATOM 573 O O . ASN A 1 72 ? -2.999 5.720 -4.681 1.00 92.50 72 ASN A O 1
ATOM 577 N N . TYR A 1 73 ? -0.965 6.205 -3.874 1.00 90.69 73 TYR A N 1
ATOM 578 C CA . TYR A 1 73 ? -0.443 6.789 -5.096 1.00 90.69 73 TYR A CA 1
ATOM 579 C C . TYR A 1 73 ? 0.958 6.255 -5.355 1.00 90.69 73 TYR A C 1
ATOM 581 O O . TYR A 1 73 ? 1.811 6.313 -4.469 1.00 90.69 73 TYR A O 1
ATOM 589 N N . ALA A 1 74 ? 1.201 5.731 -6.555 1.00 89.38 74 ALA A N 1
ATOM 590 C CA . ALA A 1 74 ? 2.495 5.175 -6.929 1.00 89.38 74 ALA A CA 1
ATOM 591 C C . ALA A 1 74 ? 2.973 5.685 -8.291 1.00 89.38 74 ALA A C 1
ATOM 593 O O . ALA A 1 74 ? 2.224 5.735 -9.266 1.00 89.38 74 ALA A O 1
ATOM 594 N N . VAL A 1 75 ? 4.263 5.984 -8.377 1.00 87.75 75 VAL A N 1
ATOM 595 C CA . VAL A 1 75 ? 4.947 6.330 -9.620 1.00 87.75 75 VAL A CA 1
ATOM 596 C C . VAL A 1 75 ? 5.890 5.193 -9.981 1.00 87.75 75 VAL A C 1
ATOM 598 O O . VAL A 1 75 ? 6.795 4.848 -9.218 1.00 87.75 75 VAL A O 1
ATOM 601 N N . TYR A 1 76 ? 5.688 4.619 -11.165 1.00 83.31 76 TYR A N 1
ATOM 602 C CA . TYR A 1 76 ? 6.531 3.565 -11.726 1.00 83.31 76 TYR A CA 1
ATOM 603 C C . TYR A 1 76 ? 6.696 3.789 -13.229 1.00 83.31 76 TYR A C 1
ATOM 605 O O . TYR A 1 76 ? 5.704 3.973 -13.931 1.00 83.31 76 TYR A O 1
ATOM 613 N N . ARG A 1 77 ? 7.938 3.786 -13.736 1.00 75.31 77 ARG A N 1
ATOM 614 C CA . ARG A 1 77 ? 8.257 3.932 -15.177 1.00 75.31 77 ARG A CA 1
ATOM 615 C C . ARG A 1 77 ? 7.501 5.081 -15.875 1.00 75.31 77 ARG A C 1
ATOM 617 O O . ARG A 1 77 ? 6.802 4.851 -16.857 1.00 75.31 77 ARG A O 1
ATOM 624 N N . ASN A 1 78 ? 7.602 6.302 -15.346 1.00 68.00 78 ASN A N 1
ATOM 625 C CA . ASN A 1 78 ? 6.920 7.504 -15.863 1.00 68.00 78 ASN A CA 1
ATOM 626 C C . ASN A 1 78 ? 5.382 7.389 -15.952 1.00 68.00 78 ASN A C 1
ATOM 628 O O . ASN A 1 78 ? 4.740 8.209 -16.601 1.00 68.00 78 ASN A O 1
ATOM 632 N N . THR A 1 79 ? 4.777 6.393 -15.301 1.00 68.12 79 THR A N 1
ATOM 633 C CA . THR A 1 79 ? 3.323 6.296 -15.159 1.00 68.12 79 THR A CA 1
ATOM 634 C C . THR A 1 79 ? 2.929 6.994 -13.866 1.00 68.12 79 THR A C 1
ATOM 636 O O . THR A 1 79 ? 3.265 6.525 -12.777 1.00 68.12 79 THR A O 1
ATOM 639 N N . TYR A 1 80 ? 2.245 8.128 -14.008 1.00 67.56 80 TYR A N 1
ATOM 640 C CA . TYR A 1 80 ? 1.830 9.007 -12.911 1.00 67.56 80 TYR A CA 1
ATOM 641 C C . TYR A 1 80 ? 0.350 8.840 -12.533 1.00 67.56 80 TYR A C 1
ATOM 643 O O . TYR A 1 80 ? -0.148 9.587 -11.701 1.00 67.56 80 TYR A O 1
ATOM 651 N N . SER A 1 81 ? -0.372 7.896 -13.140 1.00 66.38 81 SER A N 1
ATOM 652 C CA . SER A 1 81 ? -1.826 7.738 -12.994 1.00 66.38 81 SER A CA 1
ATOM 653 C C . SER A 1 81 ? -2.255 6.621 -12.031 1.00 66.38 81 SER A C 1
ATOM 655 O O . SER A 1 81 ? -3.449 6.330 -11.932 1.00 66.38 81 SER A O 1
ATOM 657 N N . ASN A 1 82 ? -1.323 6.028 -11.272 1.00 72.81 82 ASN A N 1
ATOM 658 C CA . ASN A 1 82 ? -1.628 4.921 -10.359 1.00 72.81 82 ASN A CA 1
ATOM 659 C C . ASN A 1 82 ? -2.155 5.435 -9.011 1.00 72.81 82 ASN A C 1
ATOM 661 O O . ASN A 1 82 ? -1.472 5.355 -7.987 1.00 72.81 82 ASN A O 1
ATOM 665 N N . LEU A 1 83 ? -3.366 5.993 -9.028 1.00 86.94 83 LEU A N 1
ATOM 666 C CA . LEU A 1 83 ? -4.134 6.297 -7.823 1.00 86.94 83 LEU A CA 1
ATOM 667 C C . LEU A 1 83 ? -5.093 5.147 -7.528 1.00 86.94 83 LEU A C 1
ATOM 669 O O . LEU A 1 83 ? -5.898 4.779 -8.388 1.00 86.94 83 LEU A O 1
ATOM 673 N N . GLY A 1 84 ? -5.018 4.618 -6.315 1.00 90.00 84 GLY A N 1
ATOM 674 C CA . GLY A 1 84 ? -5.872 3.547 -5.835 1.00 90.00 84 GLY A CA 1
ATOM 675 C C . GLY A 1 84 ? -6.576 3.884 -4.528 1.00 90.00 84 GLY A C 1
ATOM 676 O O . GLY A 1 84 ? -6.199 4.814 -3.813 1.00 90.00 84 GLY A O 1
ATOM 677 N N . LEU A 1 85 ? -7.620 3.111 -4.244 1.00 93.81 85 LEU A N 1
ATOM 678 C CA . LEU A 1 85 ? -8.360 3.120 -2.986 1.00 93.81 85 LEU A CA 1
ATOM 679 C C . LEU A 1 85 ? -8.367 1.714 -2.400 1.00 93.81 85 LEU A C 1
ATOM 681 O O . LEU A 1 85 ? -8.359 0.725 -3.133 1.00 93.81 85 LEU A O 1
ATOM 685 N N . THR A 1 86 ? -8.411 1.641 -1.077 1.00 95.19 86 THR A N 1
ATOM 686 C CA . THR A 1 86 ? -8.487 0.402 -0.304 1.00 95.19 86 THR A CA 1
ATOM 687 C C . THR A 1 86 ? -9.586 0.524 0.742 1.00 95.19 86 THR A C 1
ATOM 689 O O . THR A 1 86 ? -9.726 1.567 1.378 1.00 95.19 86 THR A O 1
ATOM 692 N N . ALA A 1 87 ? -10.338 -0.551 0.950 1.00 97.06 87 ALA A N 1
ATOM 693 C CA . ALA A 1 87 ? -11.265 -0.710 2.061 1.00 97.06 87 ALA A CA 1
ATOM 694 C C . ALA A 1 87 ? -11.058 -2.084 2.706 1.00 97.06 87 ALA A C 1
ATOM 696 O O . ALA A 1 87 ? -10.905 -3.080 1.998 1.00 97.06 87 ALA A O 1
ATOM 697 N N . ILE A 1 88 ? -11.051 -2.140 4.037 1.00 97.56 88 ILE A N 1
ATOM 698 C CA . ILE A 1 88 ? -10.857 -3.357 4.829 1.00 97.56 88 ILE A CA 1
ATOM 699 C C . ILE A 1 88 ? -11.946 -3.422 5.896 1.00 97.56 88 ILE A C 1
ATOM 701 O O . ILE A 1 88 ? -11.966 -2.609 6.816 1.00 97.56 88 ILE A O 1
ATOM 705 N N . LEU A 1 89 ? -12.834 -4.403 5.789 1.00 97.81 89 LEU A N 1
ATOM 706 C CA . LEU A 1 89 ? -13.862 -4.695 6.780 1.00 97.81 89 LEU A CA 1
ATOM 707 C C . LEU A 1 89 ? -13.328 -5.713 7.792 1.00 97.81 89 LEU A C 1
ATOM 709 O O . LEU A 1 89 ? -12.876 -6.790 7.403 1.00 97.81 89 LEU A O 1
ATOM 713 N N . HIS A 1 90 ? -13.416 -5.389 9.077 1.00 96.81 90 HIS A N 1
ATOM 714 C CA . HIS A 1 90 ? -12.956 -6.200 10.199 1.00 96.81 90 HIS A CA 1
ATOM 715 C C . HIS A 1 90 ? -14.150 -6.907 10.849 1.00 96.81 90 HIS A C 1
ATOM 717 O O . HIS A 1 90 ? -15.004 -6.274 11.467 1.00 96.81 90 HIS A O 1
ATOM 723 N N . LEU A 1 91 ? -14.200 -8.232 10.721 1.00 95.44 91 LEU A N 1
ATOM 724 C CA . LEU A 1 91 ? -15.252 -9.109 11.242 1.00 95.44 91 LEU A CA 1
ATOM 725 C C . LEU A 1 91 ? -14.661 -10.054 12.303 1.00 95.44 91 LEU A C 1
ATOM 727 O O . LEU A 1 91 ? -14.753 -11.277 12.199 1.00 95.44 91 LEU A O 1
ATOM 731 N N . GLY A 1 92 ? -13.983 -9.478 13.300 1.00 92.44 92 GLY A N 1
ATOM 732 C CA . GLY A 1 92 ? -13.224 -10.226 14.306 1.00 92.44 92 GLY A CA 1
ATOM 733 C C . GLY A 1 92 ? -11.948 -10.836 13.708 1.00 92.44 92 GLY A C 1
ATOM 734 O O . GLY A 1 92 ? -11.090 -10.078 13.254 1.00 92.44 92 GLY A O 1
ATOM 735 N N . PRO A 1 93 ? -11.794 -12.176 13.678 1.00 94.31 93 PRO A N 1
ATOM 736 C CA . PRO A 1 93 ? -10.609 -12.812 13.099 1.00 94.31 93 PRO A CA 1
ATOM 737 C C . PRO A 1 93 ? -10.567 -12.706 11.570 1.00 94.31 93 PRO A C 1
ATOM 739 O O . PRO A 1 93 ? -9.506 -12.860 10.974 1.00 94.31 93 PRO A O 1
ATOM 742 N N . VAL A 1 94 ? -11.699 -12.439 10.915 1.00 96.56 94 VAL A N 1
ATOM 743 C CA . VAL A 1 94 ? -11.781 -12.329 9.455 1.00 96.56 94 VAL A CA 1
ATOM 744 C C . VAL A 1 94 ? -11.646 -10.869 9.040 1.00 96.56 94 VAL A C 1
ATOM 746 O O . VAL A 1 94 ? -12.354 -10.011 9.563 1.00 96.56 94 VAL A O 1
ATOM 749 N N . GLN A 1 95 ? -10.799 -10.580 8.052 1.00 97.06 95 GLN A N 1
ATOM 750 C CA . GLN A 1 95 ? -10.912 -9.340 7.284 1.00 97.06 95 GLN A CA 1
ATOM 751 C C . GLN A 1 95 ? -11.249 -9.604 5.837 1.00 97.06 95 GLN A C 1
ATOM 753 O O . GLN A 1 95 ? -10.629 -10.447 5.194 1.00 97.06 95 GLN A O 1
ATOM 758 N N . LEU A 1 96 ? -12.159 -8.793 5.314 1.00 97.44 96 LEU A N 1
ATOM 759 C CA . LEU A 1 96 ? -12.440 -8.695 3.890 1.00 97.44 96 LEU A CA 1
ATOM 760 C C . LEU A 1 96 ? -11.817 -7.408 3.372 1.00 97.44 96 LEU A C 1
ATOM 762 O O . LEU A 1 96 ? -12.008 -6.357 3.977 1.00 97.44 96 LEU A O 1
ATOM 766 N N . TYR A 1 97 ? -11.095 -7.473 2.262 1.00 96.00 97 TYR A N 1
ATOM 767 C CA . TYR A 1 97 ? -10.507 -6.295 1.642 1.00 96.00 97 TYR A CA 1
ATOM 768 C C . TYR A 1 97 ? -10.960 -6.141 0.196 1.00 96.00 97 TYR A C 1
ATOM 770 O O . TYR A 1 97 ? -11.139 -7.119 -0.531 1.00 96.00 97 TYR A O 1
ATOM 778 N N . ALA A 1 98 ? -11.112 -4.891 -0.218 1.00 95.94 98 ALA A N 1
ATOM 779 C CA . ALA A 1 98 ? -11.357 -4.488 -1.589 1.00 95.94 98 ALA A CA 1
ATOM 780 C C . ALA A 1 98 ? -10.376 -3.372 -1.955 1.00 95.94 98 ALA A C 1
ATOM 782 O O . ALA A 1 98 ? -10.156 -2.452 -1.168 1.00 95.94 98 ALA A O 1
ATOM 783 N N . LEU A 1 99 ? -9.783 -3.462 -3.140 1.00 92.62 99 LEU A N 1
ATOM 784 C CA . LEU A 1 99 ? -8.857 -2.480 -3.679 1.00 92.62 99 LEU A CA 1
ATOM 785 C C . LEU A 1 99 ? -9.261 -2.114 -5.099 1.00 92.62 99 LEU A C 1
ATOM 787 O O . LEU A 1 99 ? -9.737 -2.948 -5.871 1.00 92.62 99 LEU A O 1
ATOM 791 N N . THR A 1 100 ? -8.994 -0.873 -5.459 1.00 89.38 100 THR A N 1
ATOM 792 C CA . THR A 1 100 ? -9.099 -0.371 -6.827 1.00 89.38 100 THR A CA 1
ATOM 793 C C . THR A 1 100 ? -7.821 0.357 -7.181 1.00 89.38 100 THR A C 1
ATOM 795 O O . THR A 1 100 ? -7.308 1.071 -6.326 1.00 89.38 100 THR A O 1
ATOM 798 N N . ASP A 1 101 ? -7.370 0.257 -8.427 1.00 82.62 101 ASP A N 1
ATOM 799 C CA . ASP A 1 101 ? -6.247 1.037 -8.954 1.00 82.62 101 ASP A CA 1
ATOM 800 C C . ASP A 1 101 ? -6.653 1.782 -10.231 1.00 82.62 101 ASP A C 1
ATOM 802 O O . ASP A 1 101 ? -7.584 1.385 -10.942 1.00 82.62 101 ASP A O 1
ATOM 806 N N . ASN A 1 102 ? -5.907 2.847 -10.532 1.00 73.31 102 ASN A N 1
ATOM 807 C CA . ASN A 1 102 ? -6.112 3.758 -11.657 1.00 73.31 102 ASN A CA 1
ATOM 808 C C . ASN A 1 102 ? -7.466 4.479 -11.633 1.00 73.31 102 ASN A C 1
ATOM 810 O O . ASN A 1 102 ? -8.092 4.651 -12.670 1.00 73.31 102 ASN A O 1
ATOM 814 N N . ILE A 1 103 ? -7.945 4.963 -10.487 1.00 61.47 103 ILE A N 1
ATOM 815 C CA . ILE A 1 103 ? -9.233 5.685 -10.453 1.00 61.47 103 ILE A CA 1
ATOM 816 C C . ILE A 1 103 ? -9.196 6.981 -11.279 1.00 61.47 103 ILE A C 1
ATOM 818 O O . ILE A 1 103 ? -10.191 7.341 -11.903 1.00 61.47 103 ILE A O 1
ATOM 822 N N . VAL A 1 104 ? -8.040 7.647 -11.378 1.00 57.97 104 VAL A N 1
ATOM 823 C CA . VAL A 1 104 ? -7.876 8.839 -12.237 1.00 57.97 104 VAL A CA 1
ATOM 824 C C . VAL A 1 104 ? -8.183 8.515 -13.711 1.00 57.97 104 VAL A C 1
ATOM 826 O O . VAL A 1 104 ? -8.728 9.356 -14.420 1.00 57.97 104 VAL A O 1
ATOM 829 N N . ALA A 1 105 ? -7.941 7.272 -14.144 1.00 56.56 105 ALA A N 1
ATOM 830 C CA . ALA A 1 105 ? -8.321 6.759 -15.461 1.00 56.56 105 ALA A CA 1
ATOM 831 C C . ALA A 1 105 ? -9.829 6.710 -15.694 1.0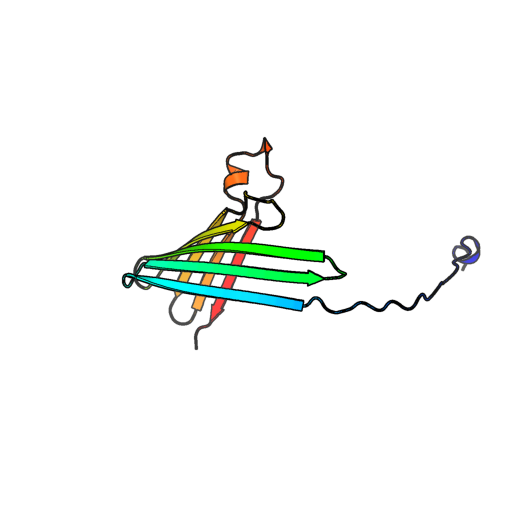0 56.56 105 ALA A C 1
ATOM 833 O O . ALA A 1 105 ? -10.289 6.952 -16.805 1.00 56.56 105 ALA A O 1
ATOM 834 N N . ALA A 1 106 ? -10.588 6.357 -14.655 1.00 54.62 106 ALA A N 1
ATOM 835 C CA . ALA A 1 106 ? -12.035 6.212 -14.743 1.00 54.62 106 ALA A CA 1
ATOM 836 C C . ALA A 1 106 ? -12.723 7.570 -14.961 1.00 54.62 106 ALA A C 1
ATOM 838 O O . ALA A 1 106 ? -13.779 7.623 -15.584 1.00 54.62 106 ALA A O 1
ATOM 839 N N . PHE A 1 107 ? -12.104 8.662 -14.496 1.00 58.06 107 PHE A N 1
ATOM 840 C CA . PHE A 1 107 ? -12.600 10.029 -14.677 1.00 58.06 107 PHE A CA 1
ATOM 841 C C . PHE A 1 107 ? -11.992 10.756 -15.893 1.00 58.06 107 PHE A C 1
ATOM 843 O O . PHE A 1 107 ? -12.613 11.683 -16.405 1.00 58.06 107 PHE A O 1
ATOM 850 N N . HIS A 1 108 ? -10.830 10.317 -16.400 1.00 54.19 108 HIS A N 1
ATOM 851 C CA . HIS A 1 108 ? -10.195 10.833 -17.624 1.00 54.19 108 HIS A CA 1
ATOM 852 C C . HIS A 1 108 ? -9.876 9.692 -18.614 1.00 54.19 108 HIS A C 1
ATOM 854 O O . HIS A 1 108 ? -8.719 9.281 -18.753 1.00 54.19 108 HIS A O 1
ATOM 860 N N . PRO A 1 109 ? -10.891 9.179 -19.339 1.00 54.94 109 PRO A N 1
ATOM 861 C CA . PRO A 1 109 ? -10.755 7.988 -20.185 1.00 54.94 109 PRO A CA 1
ATOM 862 C C . PRO A 1 109 ? -9.822 8.170 -21.394 1.00 54.94 109 PRO A C 1
ATOM 864 O O . PRO A 1 109 ? -9.360 7.185 -21.961 1.00 54.94 109 PRO A O 1
ATOM 867 N N . ASN A 1 110 ? -9.499 9.409 -21.780 1.00 58.31 110 ASN A N 1
ATOM 868 C CA . ASN A 1 110 ? -8.605 9.685 -22.911 1.00 58.31 110 ASN A CA 1
ATOM 869 C C . ASN A 1 110 ? -7.128 9.363 -22.620 1.00 58.31 110 ASN A C 1
ATOM 871 O O . ASN A 1 110 ? -6.356 9.183 -23.561 1.00 58.31 110 ASN A O 1
ATOM 875 N N . GLU A 1 111 ? -6.726 9.275 -21.348 1.00 57.59 111 GLU A N 1
ATOM 876 C CA . GLU A 1 111 ? -5.319 9.096 -20.954 1.00 57.59 111 GLU A CA 1
ATOM 877 C C . GLU A 1 111 ? -4.999 7.698 -20.413 1.00 57.59 111 GLU A C 1
ATOM 879 O O . GLU A 1 111 ? -3.832 7.378 -20.182 1.00 57.59 111 GLU A O 1
ATOM 884 N N . SER A 1 112 ? -5.998 6.831 -20.216 1.00 55.72 112 SER A N 1
ATOM 885 C CA . SER A 1 112 ? -5.767 5.565 -19.524 1.00 55.72 112 SER A CA 1
ATOM 886 C C . SER A 1 112 ? -6.553 4.385 -20.082 1.00 55.72 112 SER A C 1
ATOM 888 O O . SER A 1 112 ? -7.689 4.501 -20.523 1.00 55.72 112 SER A O 1
ATOM 890 N N . ARG A 1 113 ? -5.898 3.219 -20.070 1.00 62.78 113 ARG A N 1
ATOM 891 C CA . ARG A 1 113 ? -6.309 2.019 -20.809 1.00 62.78 113 ARG A CA 1
ATOM 892 C C . ARG A 1 113 ? -6.947 0.927 -19.942 1.00 62.78 113 ARG A C 1
ATOM 894 O O . ARG A 1 113 ? -7.456 -0.032 -20.512 1.00 62.78 113 ARG A O 1
ATOM 901 N N . TYR A 1 114 ? -6.904 1.019 -18.606 1.00 67.00 114 TYR A N 1
ATOM 902 C CA . TYR A 1 114 ? -7.442 -0.033 -17.729 1.00 67.00 114 TYR A CA 1
ATOM 903 C C . TYR A 1 114 ? -7.753 0.438 -16.296 1.00 67.00 114 TYR A C 1
ATOM 905 O O . TYR A 1 114 ? -6.962 1.140 -15.664 1.00 67.00 114 TYR A O 1
ATOM 913 N N . PHE A 1 115 ? -8.890 -0.032 -15.775 1.00 78.75 115 PHE A N 1
ATOM 914 C CA . PHE A 1 115 ? -9.292 0.013 -14.365 1.00 78.75 115 PHE A CA 1
ATOM 915 C C . PHE A 1 115 ? -9.112 -1.382 -13.758 1.00 78.75 115 PHE A C 1
ATOM 917 O O . PHE A 1 115 ? -9.378 -2.383 -14.424 1.00 78.75 115 PHE A O 1
ATOM 924 N N . THR A 1 116 ? -8.642 -1.473 -12.515 1.00 83.25 116 THR A N 1
ATOM 925 C CA . THR A 1 116 ? -8.488 -2.759 -11.817 1.00 83.25 116 THR 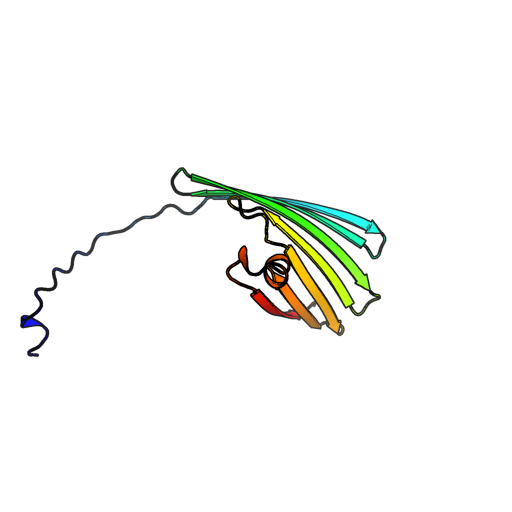A CA 1
ATOM 926 C C . THR A 1 116 ? -9.241 -2.726 -10.501 1.00 83.25 116 THR A C 1
ATOM 928 O O . THR A 1 116 ? -9.093 -1.781 -9.734 1.00 83.25 116 THR A O 1
ATOM 931 N N . PHE A 1 117 ? -9.997 -3.788 -10.229 1.00 90.25 117 PHE A N 1
ATOM 932 C CA . PHE A 1 117 ? -10.652 -4.045 -8.952 1.00 90.25 117 PHE A CA 1
ATOM 933 C C . PHE A 1 117 ? -10.183 -5.397 -8.418 1.00 90.25 117 PHE A C 1
ATOM 935 O O . PHE A 1 117 ? -10.102 -6.370 -9.171 1.00 90.25 117 PHE A O 1
ATOM 942 N N . ARG A 1 118 ? -9.837 -5.458 -7.133 1.00 92.69 118 ARG A N 1
ATOM 943 C CA . ARG A 1 118 ? -9.362 -6.668 -6.456 1.00 92.69 118 ARG A CA 1
ATOM 944 C C . ARG A 1 118 ? -10.102 -6.821 -5.145 1.00 92.69 118 ARG A C 1
ATOM 946 O O . ARG A 1 118 ? -10.282 -5.849 -4.424 1.00 92.69 118 ARG A O 1
ATOM 953 N N . THR A 1 119 ? -10.459 -8.045 -4.801 1.00 96.12 119 THR A N 1
ATOM 954 C CA . THR A 1 119 ? -11.025 -8.373 -3.493 1.00 96.12 119 THR A CA 1
ATOM 955 C C . THR A 1 119 ? -10.296 -9.560 -2.904 1.00 96.12 119 THR A C 1
ATOM 957 O O . THR A 1 119 ? -9.761 -10.388 -3.644 1.00 96.12 119 THR A O 1
ATOM 960 N N . GLY A 1 120 ? -10.325 -9.694 -1.588 1.00 96.56 120 GLY A N 1
ATOM 961 C CA . GLY A 1 120 ? -9.841 -10.894 -0.932 1.00 96.56 120 GLY A CA 1
ATOM 962 C C . GLY A 1 120 ? -10.134 -10.905 0.556 1.00 96.56 120 GLY A C 1
ATOM 963 O O . GLY A 1 120 ? -10.869 -10.066 1.077 1.00 96.56 120 GLY A O 1
ATOM 964 N N . LEU A 1 121 ? -9.573 -11.904 1.223 1.00 96.94 121 LEU A N 1
ATOM 965 C CA . LEU A 1 121 ? -9.811 -12.195 2.628 1.00 96.94 121 LEU A CA 1
ATOM 966 C C . LEU A 1 121 ? -8.477 -12.484 3.324 1.00 96.94 121 LEU A C 1
ATOM 968 O O . LEU A 1 121 ? -7.593 -13.096 2.722 1.00 96.94 121 LEU A O 1
ATOM 972 N N . ASN A 1 122 ? -8.331 -12.065 4.582 1.00 96.38 122 ASN A N 1
ATOM 973 C CA . ASN A 1 122 ? -7.295 -12.578 5.484 1.00 96.38 122 ASN A CA 1
ATOM 974 C C . ASN A 1 122 ? -7.907 -13.083 6.799 1.00 96.38 122 ASN A C 1
ATOM 976 O O . ASN A 1 122 ? -9.020 -12.698 7.166 1.00 96.38 122 ASN A O 1
ATOM 980 N N . LEU A 1 123 ? -7.153 -13.935 7.493 1.00 94.88 123 LEU A N 1
ATOM 981 C CA . LEU A 1 123 ? -7.444 -14.380 8.851 1.00 94.88 123 LEU A CA 1
ATOM 982 C C . LEU A 1 123 ? -6.335 -13.872 9.780 1.00 94.88 123 LEU A C 1
ATOM 984 O O . LEU A 1 123 ? -5.155 -14.093 9.500 1.00 94.88 123 LEU A O 1
ATOM 988 N N . ARG A 1 124 ? -6.710 -13.190 10.866 1.00 91.12 124 ARG A N 1
ATOM 989 C CA . ARG A 1 124 ? -5.823 -12.834 11.983 1.00 91.12 124 ARG A CA 1
ATOM 990 C C . ARG A 1 124 ? -6.028 -13.865 13.097 1.00 91.12 124 ARG A C 1
ATOM 992 O O . ARG A 1 124 ? -7.158 -14.045 13.551 1.00 91.12 124 ARG A O 1
ATOM 999 N N . PHE A 1 125 ? -4.944 -14.534 13.484 1.00 88.50 125 PHE A N 1
ATOM 1000 C CA . PHE A 1 125 ? -4.884 -15.513 14.572 1.00 88.50 125 PHE A CA 1
ATOM 1001 C C . PHE A 1 125 ? -4.079 -14.948 15.737 1.00 88.50 125 PHE A C 1
ATOM 1003 O O . PHE A 1 125 ? -3.124 -14.187 15.452 1.00 88.50 125 PHE A O 1
#